Protein AF-A0A3B1BRJ1-F1 (afdb_monomer)

Foldseek 3Di:
DPPPPVVVVCVVVVLVVVLLVVLVVLLVVLCCLLPVVLVVVVVVCVVVVHDPPCSVVSNVVSNVSSVVSNVVSVCSVVVVDRCSVVVPVPD

Mean predicted aligned error: 10.38 Å

Solvent-accessible surface area (backbone atoms only — not comparable to full-atom values): 5005 Å² total; per-residue (Å²): 143,78,72,72,65,69,56,57,56,54,57,51,54,51,51,56,50,50,53,48,53,50,22,52,48,32,36,55,50,12,47,38,41,40,46,54,50,44,53,52,49,57,50,52,28,62,75,64,78,45,78,62,96,56,48,68,60,53,42,52,49,36,30,53,50,10,50,53,36,30,52,51,17,50,44,42,68,69,62,80,46,81,59,66,68,70,68,57,71,83,113

Radius of gyration: 19.77 Å; Cα contacts (8 Å, |Δi|>4): 60; chains: 1; bounding box: 46×25×59 Å

Secondary structure (DSSP, 8-state):
--SSSHHHHHHHHHHHHHHHHHHHHHHHHHHIIIIIHHHHHHHHHHHTT---TTHHHHHHHHHHHHHHHHHHHHHHHTTSS--HHHHHTT-

Structure (mmCIF, N/CA/C/O backbone):
data_AF-A0A3B1BRJ1-F1
#
_entry.id   AF-A0A3B1BRJ1-F1
#
loop_
_atom_site.group_PDB
_atom_site.id
_atom_site.type_symbol
_atom_site.label_atom_id
_atom_site.label_alt_id
_atom_site.label_comp_id
_atom_site.label_asym_id
_atom_site.label_entity_id
_atom_site.label_seq_id
_atom_site.pdbx_PDB_ins_code
_atom_site.Cartn_x
_atom_site.Cartn_y
_atom_site.Cartn_z
_atom_site.occupancy
_atom_site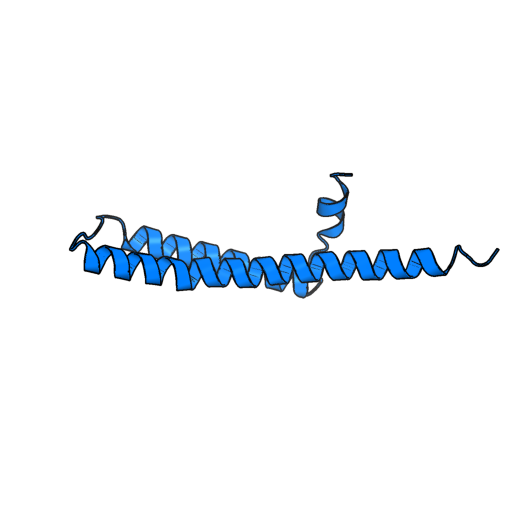.B_iso_or_equiv
_atom_site.auth_seq_id
_atom_site.auth_comp_id
_atom_site.auth_asym_id
_atom_site.auth_atom_id
_atom_site.pdbx_PDB_model_num
ATOM 1 N N . MET A 1 1 ? 27.012 18.440 -38.191 1.00 45.28 1 MET A N 1
ATOM 2 C CA . MET A 1 1 ? 26.124 17.265 -38.008 1.00 45.28 1 MET A CA 1
ATOM 3 C C . MET A 1 1 ? 26.501 16.465 -36.746 1.00 45.28 1 MET A C 1
ATOM 5 O O . MET A 1 1 ? 26.846 15.299 -36.849 1.00 45.28 1 MET A O 1
ATOM 9 N N . ARG A 1 2 ? 26.475 17.067 -35.540 1.00 49.03 2 ARG A N 1
ATOM 10 C CA . ARG A 1 2 ? 26.940 16.400 -34.294 1.00 49.03 2 ARG A CA 1
ATOM 11 C C . ARG A 1 2 ? 25.964 16.497 -33.107 1.00 49.03 2 ARG A C 1
ATOM 13 O O . ARG A 1 2 ? 26.294 16.071 -32.012 1.00 49.03 2 ARG A O 1
ATOM 20 N N . TYR A 1 3 ? 24.751 17.009 -33.332 1.00 48.75 3 TYR A N 1
ATOM 21 C CA . TYR A 1 3 ? 23.710 17.166 -32.298 1.00 48.75 3 TYR A CA 1
ATOM 22 C C . TYR A 1 3 ? 22.620 16.076 -32.336 1.00 48.75 3 TYR A C 1
ATOM 24 O O . TYR A 1 3 ? 21.755 16.039 -31.469 1.00 48.75 3 TYR A O 1
ATOM 32 N N . GLY A 1 4 ? 22.649 15.172 -33.323 1.00 46.44 4 GLY A N 1
ATOM 33 C CA . GLY A 1 4 ? 21.651 14.101 -33.468 1.00 46.44 4 GLY A CA 1
ATOM 34 C C . GLY A 1 4 ? 21.898 12.864 -32.597 1.00 46.44 4 GLY A C 1
ATOM 35 O O . GLY A 1 4 ? 20.973 12.095 -32.362 1.00 46.44 4 GLY A O 1
ATOM 36 N N . ILE A 1 5 ? 23.125 12.677 -32.098 1.00 48.44 5 ILE A N 1
ATOM 37 C CA . ILE A 1 5 ? 23.520 11.465 -31.358 1.00 48.44 5 ILE A CA 1
ATOM 38 C C . ILE A 1 5 ? 23.185 11.606 -29.861 1.00 48.44 5 ILE A C 1
ATOM 40 O O . ILE A 1 5 ? 22.630 10.687 -29.269 1.00 48.44 5 ILE A O 1
ATOM 44 N N . LEU A 1 6 ? 23.358 12.802 -29.283 1.00 47.81 6 LEU A N 1
ATOM 45 C CA . LEU A 1 6 ? 23.075 13.071 -27.862 1.00 47.81 6 LEU A CA 1
ATOM 46 C C . LEU A 1 6 ? 21.575 13.081 -27.507 1.00 47.81 6 LEU A C 1
ATOM 48 O O . LEU A 1 6 ? 21.205 12.886 -26.353 1.00 47.81 6 LEU A O 1
ATOM 52 N N . LYS A 1 7 ? 20.676 13.295 -28.478 1.00 45.38 7 LYS A N 1
ATOM 53 C CA . LYS A 1 7 ? 19.222 13.307 -28.222 1.00 45.38 7 LYS A CA 1
ATOM 54 C C . LYS A 1 7 ? 18.625 11.895 -28.134 1.00 45.38 7 LYS A C 1
ATOM 56 O O . LYS A 1 7 ? 17.581 11.714 -27.512 1.00 45.38 7 LYS A O 1
ATOM 61 N N . LYS A 1 8 ? 19.274 10.899 -28.747 1.00 45.97 8 LYS A N 1
ATOM 62 C CA . LYS A 1 8 ? 18.763 9.522 -28.828 1.00 45.97 8 LYS A CA 1
ATOM 63 C C . LYS A 1 8 ? 19.033 8.728 -27.545 1.00 45.97 8 LYS A C 1
ATOM 65 O O . LYS A 1 8 ? 18.169 7.963 -27.130 1.00 45.97 8 LYS A O 1
ATOM 70 N N . GLU A 1 9 ? 20.159 8.980 -26.878 1.00 44.72 9 GLU A N 1
ATOM 71 C CA . GLU A 1 9 ? 20.483 8.364 -25.581 1.00 44.72 9 GLU A CA 1
ATOM 72 C C . GLU A 1 9 ? 19.584 8.904 -24.458 1.00 44.72 9 GLU A C 1
ATOM 74 O O . GLU A 1 9 ? 18.966 8.129 -23.728 1.00 44.72 9 GLU A O 1
ATOM 79 N N . ASN A 1 10 ? 19.378 10.223 -24.395 1.00 49.44 10 ASN A N 1
ATOM 80 C CA . ASN A 1 10 ? 18.536 10.849 -23.367 1.00 49.44 10 ASN A CA 1
ATOM 81 C C . ASN A 1 10 ? 17.045 10.471 -23.465 1.00 49.44 10 ASN A C 1
ATOM 83 O O . ASN A 1 10 ? 16.333 10.480 -22.462 1.00 49.44 10 ASN A O 1
ATOM 87 N N . GLY A 1 11 ? 16.560 10.118 -24.659 1.00 49.28 11 GLY A N 1
ATOM 88 C CA . GLY A 1 11 ? 15.182 9.661 -24.857 1.00 49.28 11 GLY A CA 1
ATOM 89 C C . GLY A 1 11 ? 14.929 8.232 -24.373 1.00 49.28 11 GLY A C 1
ATOM 90 O O . GLY A 1 11 ? 13.806 7.917 -23.984 1.00 49.28 11 GLY A O 1
ATOM 91 N N . PHE A 1 12 ? 15.956 7.377 -24.374 1.00 51.31 12 PHE A N 1
ATOM 92 C CA . PHE A 1 12 ? 15.853 6.015 -23.856 1.00 51.31 12 PHE A CA 1
ATOM 93 C C . PHE A 1 12 ? 15.963 6.037 -22.328 1.00 51.31 12 PHE A C 1
ATOM 95 O O . PHE A 1 12 ? 15.023 5.635 -21.650 1.00 51.31 12 PHE A O 1
ATOM 102 N N . TYR A 1 13 ? 17.023 6.635 -21.772 1.00 53.69 13 TYR A N 1
ATOM 103 C CA . TYR A 1 13 ? 17.197 6.744 -20.317 1.00 53.69 13 TYR A CA 1
ATOM 104 C C . TYR A 1 13 ? 16.046 7.488 -19.624 1.00 53.69 13 TYR A C 1
ATOM 106 O O . TYR A 1 13 ? 15.604 7.061 -18.562 1.00 53.69 13 TYR A O 1
ATOM 114 N N . GLY A 1 14 ? 15.490 8.540 -20.238 1.00 58.28 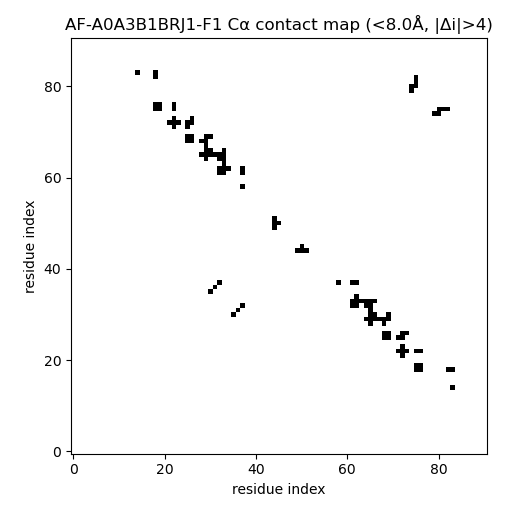14 GLY A N 1
ATOM 115 C CA . GLY A 1 14 ? 14.329 9.249 -19.689 1.00 58.28 14 GLY A CA 1
ATOM 116 C C . GLY A 1 14 ? 13.056 8.396 -19.628 1.00 58.28 14 GLY A C 1
ATOM 117 O O . GLY A 1 14 ? 12.282 8.512 -18.681 1.00 58.28 14 GLY A O 1
ATOM 118 N N . LYS A 1 15 ? 12.848 7.497 -20.599 1.00 60.81 15 LYS A N 1
ATOM 119 C CA . LYS A 1 15 ? 11.707 6.567 -20.613 1.00 60.81 15 LYS A CA 1
ATOM 120 C C . LYS A 1 15 ? 11.826 5.505 -19.518 1.00 60.81 15 LYS A C 1
ATOM 122 O O . LYS A 1 15 ? 10.891 5.329 -18.741 1.00 60.81 15 LYS A O 1
ATOM 127 N N . TRP A 1 16 ? 12.999 4.884 -19.399 1.00 61.06 16 TRP A N 1
ATOM 128 C CA . TRP A 1 16 ? 13.286 3.904 -18.347 1.00 61.06 16 TRP A CA 1
ATOM 129 C C . TRP A 1 16 ? 13.248 4.525 -16.944 1.00 61.06 16 TRP A C 1
ATOM 131 O O . TRP A 1 16 ? 12.717 3.920 -16.016 1.00 61.06 16 TRP A O 1
ATOM 141 N N . MET A 1 17 ? 13.743 5.757 -16.785 1.00 65.75 17 MET A N 1
ATOM 142 C CA . MET A 1 17 ? 13.692 6.478 -15.510 1.00 65.75 17 MET A CA 1
ATOM 143 C C . MET A 1 17 ? 12.250 6.774 -15.077 1.00 65.75 17 MET A C 1
ATOM 145 O O . MET A 1 17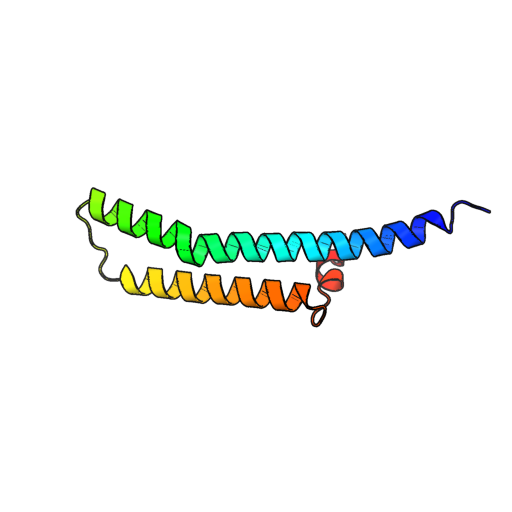 ? 11.917 6.576 -13.911 1.00 65.75 17 MET A O 1
ATOM 149 N N . ASN A 1 18 ? 11.373 7.172 -16.003 1.00 77.31 18 ASN A N 1
ATOM 150 C CA . ASN A 1 18 ? 9.963 7.430 -15.697 1.00 77.31 18 ASN A CA 1
ATOM 151 C C . ASN A 1 18 ? 9.209 6.153 -15.300 1.00 77.31 18 ASN A C 1
ATOM 153 O O . ASN A 1 18 ? 8.415 6.186 -14.361 1.00 77.31 18 ASN A O 1
ATOM 157 N N . GLN A 1 19 ? 9.484 5.025 -15.963 1.00 76.19 19 GLN A N 1
ATOM 158 C CA . GLN A 1 19 ? 8.889 3.735 -15.608 1.00 76.19 19 GLN A CA 1
ATOM 159 C C . GLN A 1 19 ? 9.322 3.270 -14.215 1.00 76.19 19 GLN A C 1
ATOM 161 O O . GLN A 1 19 ? 8.479 2.884 -13.405 1.00 76.19 19 GLN A O 1
ATOM 166 N N . SER A 1 20 ? 10.615 3.367 -13.908 1.00 81.88 20 SER A N 1
ATOM 167 C CA . SER A 1 20 ? 11.143 3.011 -12.589 1.00 81.88 20 SER A CA 1
ATOM 168 C C . SER A 1 20 ? 10.588 3.912 -11.486 1.00 81.88 20 SER A C 1
ATOM 170 O O . SER A 1 20 ? 10.168 3.411 -10.447 1.00 81.88 20 SER A O 1
ATOM 172 N N . LEU A 1 21 ? 10.516 5.229 -11.710 1.00 84.62 21 LEU A N 1
ATOM 173 C CA . LEU A 1 21 ? 9.937 6.174 -10.749 1.00 84.62 21 LEU A CA 1
ATOM 174 C C . LEU A 1 21 ? 8.450 5.903 -10.501 1.00 84.62 21 LEU A C 1
ATOM 176 O O . LEU A 1 21 ? 8.007 5.916 -9.353 1.00 84.62 21 LEU A O 1
ATOM 180 N N . PHE A 1 22 ? 7.689 5.612 -11.557 1.00 85.81 22 PHE A N 1
ATOM 181 C CA . PHE A 1 22 ? 6.284 5.237 -11.434 1.00 85.81 22 PHE A CA 1
ATOM 182 C C . PHE A 1 22 ? 6.113 3.946 -10.626 1.00 85.81 22 PHE A C 1
ATOM 184 O O . PHE A 1 22 ? 5.297 3.893 -9.707 1.00 85.81 22 PHE A O 1
ATOM 191 N N . ALA A 1 23 ? 6.922 2.924 -10.908 1.00 87.12 23 ALA A N 1
ATOM 192 C CA . ALA A 1 23 ? 6.854 1.654 -10.201 1.00 87.12 23 ALA A CA 1
ATOM 193 C C . ALA A 1 23 ? 7.255 1.776 -8.724 1.00 87.12 23 ALA A C 1
ATOM 195 O O . ALA A 1 23 ? 6.581 1.227 -7.857 1.00 87.12 23 ALA A O 1
ATOM 196 N N . VAL A 1 24 ? 8.296 2.554 -8.413 1.00 89.25 24 VAL A N 1
ATOM 197 C CA . VAL A 1 24 ? 8.668 2.878 -7.027 1.00 89.25 24 VAL A CA 1
ATOM 198 C C . VAL A 1 24 ? 7.541 3.643 -6.325 1.00 89.25 24 VAL A C 1
ATOM 200 O O . VAL A 1 24 ? 7.223 3.343 -5.175 1.00 89.25 24 VAL A O 1
ATOM 203 N N . GLY A 1 25 ? 6.879 4.572 -7.021 1.00 90.56 25 GLY A N 1
ATOM 204 C CA . GLY A 1 25 ? 5.686 5.255 -6.520 1.00 90.56 25 GLY A CA 1
ATOM 205 C C . GLY A 1 25 ? 4.551 4.286 -6.177 1.00 90.56 25 GLY A C 1
ATOM 206 O O . GLY A 1 25 ? 3.968 4.387 -5.098 1.00 90.56 25 GLY A O 1
ATOM 207 N N . LEU A 1 26 ? 4.288 3.298 -7.041 1.00 91.88 26 LEU A N 1
ATOM 208 C CA . LEU A 1 26 ? 3.316 2.234 -6.771 1.00 91.88 26 LEU A CA 1
ATOM 209 C C . LEU A 1 26 ? 3.707 1.402 -5.548 1.00 91.88 26 LEU A C 1
ATOM 211 O O . LEU A 1 26 ? 2.849 1.118 -4.720 1.00 91.88 26 LEU A O 1
ATOM 215 N N . LEU A 1 27 ? 4.985 1.051 -5.386 1.00 92.69 27 LEU A N 1
ATOM 216 C CA . LEU A 1 27 ? 5.447 0.292 -4.220 1.00 92.69 27 LEU A CA 1
ATOM 217 C C . LEU A 1 27 ? 5.203 1.052 -2.910 1.00 92.69 27 LEU A C 1
ATOM 219 O O . LEU A 1 27 ? 4.633 0.493 -1.972 1.00 92.69 27 LEU A O 1
ATOM 223 N N . ILE A 1 28 ? 5.587 2.331 -2.855 1.00 94.19 28 ILE A N 1
ATOM 224 C CA . ILE A 1 28 ? 5.387 3.178 -1.670 1.00 94.19 28 ILE A CA 1
ATOM 225 C C . ILE A 1 28 ? 3.891 3.340 -1.382 1.00 94.19 28 ILE A C 1
ATOM 227 O O . ILE A 1 28 ? 3.452 3.196 -0.238 1.00 94.19 28 ILE A O 1
ATOM 231 N N . PHE A 1 29 ? 3.095 3.606 -2.419 1.00 93.56 29 PHE A N 1
ATOM 232 C CA . PHE A 1 29 ? 1.653 3.772 -2.283 1.00 93.56 29 PHE A CA 1
ATOM 233 C C . PHE A 1 29 ? 0.968 2.484 -1.808 1.00 93.56 29 PHE A C 1
ATOM 235 O O . PHE A 1 29 ? 0.201 2.517 -0.846 1.00 93.56 29 PHE A O 1
ATOM 242 N N . GLY A 1 30 ? 1.291 1.342 -2.416 1.00 93.19 30 GLY A N 1
ATOM 243 C CA . GLY A 1 30 ? 0.755 0.038 -2.034 1.00 93.19 30 GLY A CA 1
ATOM 244 C C . GLY A 1 30 ? 1.127 -0.348 -0.602 1.00 93.19 30 GLY A C 1
ATOM 245 O O . GLY A 1 30 ? 0.269 -0.821 0.141 1.00 93.19 30 GLY A O 1
ATOM 246 N N . PHE A 1 31 ? 2.357 -0.060 -0.164 1.00 93.69 31 PHE A N 1
ATOM 247 C CA . PHE A 1 31 ? 2.776 -0.270 1.226 1.00 93.69 31 PHE A CA 1
ATOM 248 C C . PHE A 1 31 ? 1.997 0.615 2.205 1.00 93.69 31 PHE A C 1
ATOM 250 O O . PHE A 1 31 ? 1.530 0.146 3.246 1.00 93.69 31 PHE A O 1
ATOM 257 N N . SER A 1 32 ? 1.808 1.890 1.860 1.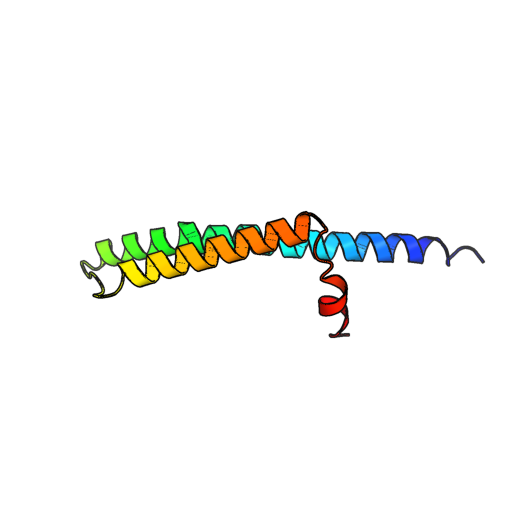00 94.19 32 SER A N 1
ATOM 258 C CA . SER A 1 32 ? 1.025 2.823 2.671 1.00 94.19 32 SER A CA 1
ATOM 259 C C . SER A 1 32 ? -0.428 2.366 2.823 1.00 94.19 32 SER A C 1
ATOM 261 O O . SER A 1 32 ? -0.950 2.311 3.938 1.00 94.19 32 SER A O 1
ATOM 263 N N . LEU A 1 33 ? -1.053 1.944 1.723 1.00 94.38 33 LEU A N 1
ATOM 264 C CA . LEU A 1 33 ? -2.419 1.424 1.715 1.00 94.38 33 LEU A CA 1
ATOM 265 C C . LEU A 1 33 ? -2.542 0.107 2.503 1.00 94.38 33 LEU A C 1
ATOM 267 O O . LEU A 1 33 ? -3.543 -0.129 3.173 1.00 94.38 33 LEU A O 1
ATOM 271 N N . MET A 1 34 ? -1.521 -0.750 2.444 1.00 93.88 34 MET A N 1
ATOM 272 C CA . MET A 1 34 ? -1.523 -2.055 3.105 1.00 93.88 34 MET A CA 1
ATOM 273 C C . MET A 1 34 ? -1.270 -1.963 4.617 1.00 93.88 34 MET A C 1
ATOM 275 O O . MET A 1 34 ? -1.834 -2.753 5.380 1.00 93.88 34 MET A O 1
ATOM 279 N N . ILE A 1 35 ? -0.419 -1.032 5.061 1.00 92.81 35 ILE A N 1
ATOM 280 C CA . ILE A 1 35 ? 0.058 -0.973 6.452 1.00 92.81 35 ILE A CA 1
ATOM 281 C C . ILE A 1 35 ? -0.325 0.336 7.140 1.00 92.81 35 ILE A C 1
ATOM 283 O O . ILE A 1 35 ? -1.015 0.298 8.160 1.00 92.81 35 ILE A O 1
ATOM 287 N N . LEU A 1 36 ? 0.108 1.481 6.604 1.00 92.94 36 LEU A N 1
ATOM 288 C CA . LEU A 1 36 ? -0.016 2.776 7.285 1.00 92.94 36 LEU A CA 1
ATOM 289 C C . LEU A 1 36 ? -1.479 3.193 7.471 1.00 92.94 36 LEU A C 1
ATOM 291 O O . LEU A 1 36 ? -1.869 3.556 8.581 1.00 92.94 36 LEU A O 1
ATOM 295 N N . MET A 1 37 ? -2.295 3.103 6.418 1.00 92.56 37 MET A N 1
ATOM 296 C CA . MET A 1 37 ? -3.712 3.483 6.470 1.00 92.56 37 MET A CA 1
ATOM 297 C C . MET A 1 37 ? -4.541 2.580 7.403 1.00 92.56 37 MET A C 1
ATOM 299 O O . MET A 1 37 ? -5.231 3.105 8.276 1.00 92.56 37 MET A O 1
ATOM 303 N N . PRO A 1 38 ? -4.460 1.237 7.328 1.00 92.62 38 PRO A N 1
ATOM 304 C CA . PRO A 1 38 ? -5.136 0.382 8.297 1.00 92.62 38 PRO A CA 1
ATOM 305 C C . PRO A 1 38 ? -4.697 0.636 9.740 1.00 92.62 38 PRO A C 1
ATOM 307 O O . PRO A 1 38 ? -5.532 0.636 10.642 1.00 92.62 38 PRO A O 1
ATOM 310 N N . ALA A 1 39 ? -3.401 0.867 9.971 1.00 91.25 39 ALA A N 1
ATOM 311 C CA . ALA A 1 39 ? -2.882 1.140 11.307 1.00 91.25 39 ALA A CA 1
ATOM 312 C C . ALA A 1 39 ? -3.439 2.450 11.884 1.00 91.25 39 ALA A C 1
ATOM 314 O O . ALA A 1 39 ? -3.852 2.474 13.046 1.00 91.25 39 ALA A O 1
ATOM 315 N N . SER A 1 40 ? -3.499 3.519 11.081 1.00 90.81 40 SER A N 1
ATOM 316 C CA . SER A 1 40 ? -4.084 4.790 11.516 1.00 90.81 40 SER A CA 1
ATOM 317 C C . SER A 1 40 ? -5.584 4.661 11.781 1.00 90.81 40 SER A C 1
ATOM 319 O O . SER A 1 40 ? -6.049 5.131 12.815 1.00 90.81 40 SER A O 1
ATOM 321 N N . MET A 1 41 ? -6.326 3.941 10.935 1.00 89.69 41 MET A N 1
ATOM 322 C CA . MET A 1 41 ? -7.762 3.711 11.130 1.00 89.69 41 MET A CA 1
ATOM 323 C C . MET A 1 41 ? -8.062 2.930 12.412 1.00 89.69 41 MET A C 1
ATOM 325 O O . MET A 1 41 ? -8.929 3.339 13.179 1.00 89.69 41 MET A O 1
ATOM 329 N N . ILE A 1 42 ? -7.324 1.847 12.689 1.00 89.88 42 ILE A N 1
ATOM 330 C CA . ILE A 1 42 ? -7.489 1.073 13.933 1.00 89.88 42 ILE A CA 1
ATOM 331 C C . ILE A 1 42 ? -7.229 1.961 15.154 1.00 89.88 42 ILE A C 1
ATOM 333 O O . ILE A 1 42 ? -7.970 1.889 16.136 1.00 89.88 42 ILE A O 1
ATOM 337 N N . LYS A 1 43 ? -6.191 2.805 15.094 1.00 90.44 43 LYS A N 1
ATOM 338 C CA . LYS A 1 43 ? -5.881 3.755 16.165 1.00 90.44 43 LYS A CA 1
ATOM 339 C C . LYS A 1 43 ? -7.026 4.752 16.369 1.00 90.44 43 LYS A C 1
ATOM 341 O O . LYS A 1 43 ? -7.500 4.882 17.491 1.00 90.44 43 LYS A O 1
ATOM 346 N N . SER A 1 44 ? -7.519 5.380 15.302 1.00 89.94 44 SER A N 1
ATOM 347 C CA . SER A 1 44 ? -8.628 6.339 15.378 1.00 89.94 44 SER A CA 1
ATOM 348 C C . SER A 1 44 ? -9.920 5.711 15.904 1.00 89.94 44 SER A C 1
ATOM 350 O O . SER A 1 44 ? -10.619 6.321 16.704 1.00 89.94 44 SER A O 1
ATOM 352 N N . TRP A 1 45 ? -10.236 4.475 15.512 1.00 90.19 45 TRP A N 1
ATOM 353 C CA . TRP A 1 45 ? -11.404 3.754 16.033 1.00 90.19 45 TRP A CA 1
ATOM 354 C C . TRP A 1 45 ? -11.304 3.476 17.528 1.00 90.19 45 TRP A C 1
ATOM 356 O O . TRP A 1 45 ? -12.296 3.581 18.243 1.00 90.19 45 TRP A O 1
ATOM 366 N N . ARG A 1 46 ? -10.097 3.165 18.009 1.00 88.75 46 ARG A N 1
ATOM 367 C CA . ARG A 1 46 ? -9.836 2.979 19.437 1.00 88.75 46 ARG A CA 1
ATOM 368 C C . ARG A 1 46 ? -9.957 4.288 20.219 1.00 88.75 46 ARG A C 1
ATOM 370 O O . ARG A 1 46 ? -10.459 4.268 21.332 1.00 88.75 46 ARG A O 1
ATOM 377 N N . GLU A 1 47 ? -9.499 5.403 19.656 1.00 91.50 47 GLU A N 1
ATOM 378 C CA . GLU A 1 47 ? -9.593 6.727 20.292 1.00 91.50 47 GLU A CA 1
ATOM 379 C C . GLU A 1 47 ? -11.035 7.246 20.371 1.00 91.50 47 GLU A C 1
ATOM 381 O O . GLU A 1 47 ? -11.384 7.936 21.324 1.00 91.50 47 GLU A O 1
ATOM 386 N N . LEU A 1 48 ? -11.876 6.892 19.398 1.00 89.31 48 LEU A N 1
ATOM 387 C CA . LEU A 1 48 ? -13.284 7.298 19.335 1.00 89.31 48 LEU A CA 1
ATOM 388 C C . LEU A 1 48 ? -14.242 6.332 20.056 1.00 89.31 48 LEU A C 1
ATOM 390 O O . LEU A 1 48 ? -15.450 6.545 20.005 1.00 89.31 48 LEU A O 1
ATOM 394 N N . ASP A 1 49 ? -13.719 5.258 20.659 1.00 85.31 49 ASP A N 1
ATOM 395 C CA . ASP A 1 49 ? -14.483 4.132 21.227 1.00 85.31 49 ASP A CA 1
ATOM 396 C C . ASP A 1 49 ? -15.579 3.603 20.276 1.00 85.31 49 ASP A C 1
ATOM 398 O O . ASP A 1 49 ? -16.656 3.146 20.661 1.00 85.31 49 ASP A O 1
ATOM 402 N N . PHE A 1 50 ? -15.300 3.698 18.974 1.00 83.19 50 PHE A N 1
ATOM 403 C CA . PHE A 1 50 ? -16.233 3.406 17.899 1.00 83.19 50 PHE A CA 1
ATOM 404 C C . PHE A 1 50 ? -15.664 2.295 17.033 1.00 83.19 50 PHE A C 1
ATOM 406 O O . PHE A 1 50 ? -14.629 2.453 16.384 1.00 83.19 50 PHE A O 1
ATOM 413 N N . ARG A 1 51 ? -16.370 1.165 16.968 1.00 78.56 51 ARG A N 1
ATOM 414 C CA . ARG A 1 51 ? -16.004 0.054 16.090 1.00 78.56 51 ARG A CA 1
ATOM 415 C C . ARG A 1 51 ? -16.986 -0.027 14.922 1.00 78.56 51 ARG A C 1
ATOM 417 O O . ARG A 1 51 ? -18.103 -0.505 15.116 1.00 78.56 51 ARG A O 1
ATOM 424 N N . PRO A 1 52 ? -16.596 0.394 13.706 1.00 81.69 52 PRO A N 1
ATOM 425 C CA . PRO A 1 52 ? -17.495 0.308 12.569 1.00 81.69 52 PRO A CA 1
ATOM 426 C C . PRO A 1 52 ? -17.844 -1.159 12.264 1.00 81.69 52 PRO A C 1
ATOM 428 O O . PRO A 1 52 ? -16.944 -2.009 12.251 1.00 81.69 52 PRO A O 1
ATOM 431 N N . PRO A 1 53 ? -19.118 -1.465 11.952 1.00 76.56 53 PRO A N 1
ATOM 432 C CA . PRO A 1 53 ? -19.605 -2.834 11.754 1.00 76.56 53 PRO A CA 1
ATOM 433 C C . PRO A 1 53 ? -18.920 -3.578 10.593 1.00 76.56 53 PRO A C 1
ATOM 435 O O . PRO A 1 53 ? -18.883 -4.803 10.589 1.00 76.56 53 PRO A O 1
ATOM 438 N N . ALA A 1 54 ? -18.304 -2.856 9.649 1.00 83.38 54 ALA A N 1
ATOM 439 C CA . ALA A 1 54 ? -17.548 -3.416 8.523 1.00 83.38 54 ALA A CA 1
ATOM 440 C C . ALA A 1 54 ? -16.039 -3.092 8.559 1.00 83.38 54 ALA A C 1
ATOM 442 O O . ALA A 1 54 ? -15.334 -3.309 7.573 1.00 83.38 54 ALA A O 1
ATOM 443 N N . GLY A 1 55 ? -15.513 -2.582 9.680 1.00 84.50 55 GLY A N 1
ATOM 444 C CA . GLY A 1 55 ? -14.133 -2.086 9.752 1.00 84.50 55 GLY A CA 1
ATOM 445 C C . GLY A 1 55 ? -13.071 -3.129 9.383 1.00 84.50 55 GLY A C 1
ATOM 446 O O . GLY A 1 55 ? -12.126 -2.837 8.652 1.00 84.50 55 GLY A O 1
ATOM 447 N N . GLY A 1 56 ? -13.260 -4.376 9.823 1.00 86.06 56 GLY A N 1
ATOM 448 C CA . GLY A 1 56 ? -12.355 -5.479 9.486 1.00 86.06 56 GLY A CA 1
ATOM 449 C C . GLY A 1 56 ? -12.337 -5.813 7.991 1.00 86.06 56 GLY A C 1
ATOM 450 O O . GLY A 1 56 ? -11.267 -6.036 7.430 1.00 86.06 56 GLY A O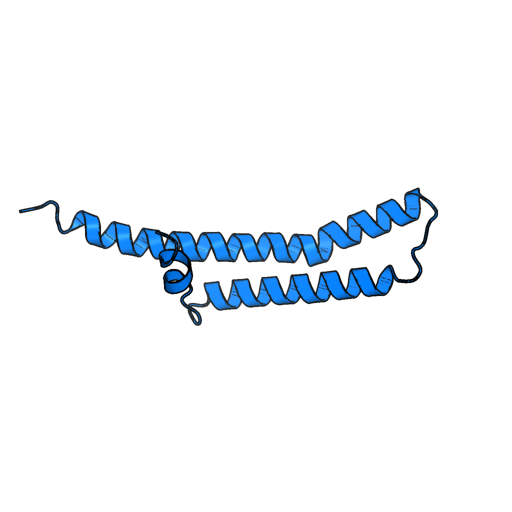 1
ATOM 451 N N . ALA A 1 57 ? -13.500 -5.780 7.332 1.00 89.62 57 ALA A N 1
ATOM 452 C CA . ALA A 1 57 ? -13.608 -6.042 5.898 1.00 89.62 57 ALA A CA 1
ATOM 453 C C . ALA A 1 57 ? -12.933 -4.935 5.074 1.00 89.62 57 ALA A C 1
ATOM 455 O O . ALA A 1 57 ? -12.214 -5.230 4.123 1.00 89.62 57 ALA A O 1
ATOM 456 N N . VAL A 1 58 ? -13.084 -3.670 5.487 1.00 89.56 58 VAL A N 1
ATOM 457 C CA . VAL A 1 58 ? -12.406 -2.525 4.855 1.00 89.56 58 VAL A CA 1
ATOM 458 C C . VAL A 1 58 ? -10.886 -2.649 4.979 1.00 89.56 58 VAL A C 1
ATOM 460 O O . VAL A 1 58 ? -10.181 -2.491 3.987 1.00 89.56 58 VAL A O 1
ATOM 463 N N . ILE A 1 59 ? -10.370 -3.007 6.160 1.00 92.50 59 ILE A N 1
ATOM 464 C CA . ILE A 1 59 ? -8.930 -3.241 6.363 1.0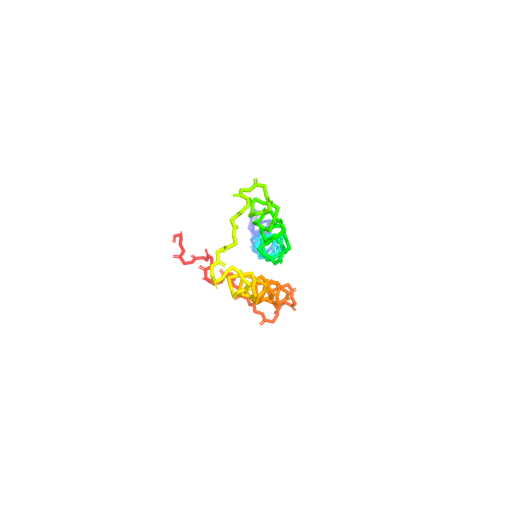0 92.50 59 ILE A CA 1
ATOM 465 C C . ILE A 1 59 ? -8.428 -4.389 5.481 1.00 92.50 59 ILE A C 1
ATOM 467 O O . ILE A 1 59 ? -7.358 -4.288 4.880 1.00 92.50 59 ILE A O 1
ATOM 471 N N . MET A 1 60 ? -9.185 -5.484 5.399 1.00 92.56 60 MET A N 1
ATOM 472 C CA . MET A 1 60 ? -8.817 -6.636 4.578 1.00 92.56 60 MET A CA 1
ATOM 473 C C . MET A 1 60 ? -8.788 -6.272 3.088 1.00 92.56 60 MET A C 1
ATOM 475 O O . MET A 1 60 ? -7.841 -6.637 2.392 1.00 92.56 60 MET A O 1
ATOM 479 N N . LEU A 1 61 ? -9.759 -5.483 2.622 1.00 93.69 61 LEU A N 1
ATOM 480 C CA . LEU A 1 61 ? -9.799 -4.963 1.258 1.00 93.69 61 LEU A CA 1
ATOM 481 C C . LEU A 1 61 ? -8.625 -4.018 0.971 1.00 93.69 61 LEU A C 1
ATOM 483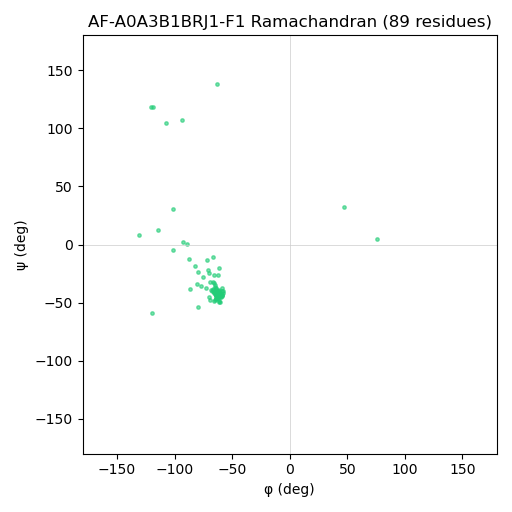 O O . LEU A 1 61 ? -7.956 -4.174 -0.046 1.00 93.69 61 LEU A O 1
ATOM 487 N N . MET A 1 62 ? -8.324 -3.082 1.877 1.00 93.94 62 MET A N 1
ATOM 488 C CA . MET A 1 62 ? -7.167 -2.187 1.750 1.00 93.94 62 MET A CA 1
ATOM 489 C C . MET A 1 62 ? -5.856 -2.970 1.655 1.00 93.94 62 MET A C 1
ATOM 491 O O . MET A 1 62 ? -5.016 -2.673 0.811 1.00 93.94 62 MET A O 1
ATOM 495 N N . ARG A 1 63 ? -5.693 -4.024 2.461 1.00 93.56 63 ARG A N 1
ATOM 496 C CA . ARG A 1 63 ? -4.520 -4.904 2.382 1.00 93.56 63 ARG A CA 1
ATOM 497 C C . ARG A 1 63 ? -4.438 -5.646 1.053 1.00 93.56 63 ARG A C 1
ATOM 499 O O . ARG A 1 63 ? -3.359 -5.699 0.471 1.00 93.56 63 ARG A O 1
ATOM 506 N N . ALA A 1 64 ? -5.555 -6.181 0.561 1.00 94.81 64 ALA A N 1
ATOM 507 C CA . ALA A 1 64 ? -5.603 -6.872 -0.726 1.00 94.81 64 ALA A CA 1
ATOM 508 C C . ALA A 1 64 ? -5.255 -5.933 -1.894 1.00 94.81 64 ALA A C 1
ATOM 510 O O . ALA A 1 64 ? -4.439 -6.282 -2.745 1.00 94.81 64 ALA A O 1
ATOM 511 N N . LEU A 1 65 ? -5.809 -4.717 -1.895 1.00 95.06 65 LEU A N 1
ATOM 512 C CA . LEU A 1 65 ? -5.501 -3.688 -2.889 1.00 95.06 65 LEU A CA 1
ATOM 513 C C . LEU A 1 65 ? -4.039 -3.238 -2.808 1.00 95.06 65 LEU A C 1
ATOM 515 O O . LEU A 1 65 ? -3.374 -3.126 -3.835 1.00 95.06 65 LEU A O 1
ATOM 519 N N . GLY A 1 66 ? -3.512 -3.027 -1.601 1.00 94.44 66 GLY A N 1
ATOM 520 C CA . GLY A 1 66 ? -2.119 -2.631 -1.404 1.00 94.44 66 GLY A CA 1
ATOM 521 C C . GLY A 1 66 ? -1.147 -3.698 -1.908 1.00 94.44 66 GLY A C 1
ATOM 522 O O . GLY A 1 66 ? -0.202 -3.377 -2.627 1.00 94.44 66 GLY A O 1
ATOM 523 N N . LEU A 1 67 ? -1.432 -4.975 -1.629 1.00 95.50 67 LEU A N 1
ATOM 524 C CA . LEU A 1 67 ? -0.659 -6.107 -2.143 1.00 95.50 67 LEU A CA 1
ATOM 525 C C . LEU A 1 67 ? -0.726 -6.193 -3.675 1.00 95.50 67 LEU A C 1
ATOM 527 O O . LEU A 1 67 ? 0.304 -6.365 -4.323 1.00 95.50 67 LEU A O 1
ATOM 531 N N . PHE A 1 68 ? -1.911 -6.021 -4.263 1.00 95.00 68 PHE A N 1
ATOM 532 C CA . PHE A 1 68 ? -2.085 -6.001 -5.717 1.00 95.00 68 PHE A CA 1
ATOM 533 C C . PHE A 1 68 ? -1.257 -4.894 -6.388 1.00 95.00 68 PHE A C 1
ATOM 535 O O . PHE A 1 68 ? -0.590 -5.131 -7.398 1.00 95.00 68 PHE A O 1
ATOM 542 N N . ILE A 1 69 ? -1.249 -3.694 -5.804 1.00 93.81 69 ILE A N 1
ATOM 543 C CA . ILE A 1 69 ? -0.464 -2.556 -6.294 1.00 93.81 69 ILE A CA 1
ATOM 544 C C . ILE A 1 69 ? 1.039 -2.842 -6.192 1.00 93.81 69 ILE A C 1
ATOM 546 O O . ILE A 1 69 ? 1.775 -2.569 -7.140 1.00 93.81 69 ILE A O 1
ATOM 550 N N . ILE A 1 70 ? 1.497 -3.429 -5.080 1.00 93.44 70 ILE A N 1
ATOM 551 C CA . ILE A 1 70 ? 2.905 -3.809 -4.896 1.00 93.44 70 ILE A CA 1
ATOM 552 C C . ILE A 1 70 ? 3.329 -4.819 -5.964 1.00 93.44 70 ILE A C 1
ATOM 554 O O . ILE A 1 70 ? 4.340 -4.614 -6.632 1.00 93.44 70 ILE A O 1
ATOM 558 N N . VAL A 1 71 ? 2.541 -5.879 -6.163 1.00 93.06 71 VAL A N 1
ATOM 559 C CA . VAL A 1 71 ? 2.811 -6.894 -7.190 1.00 93.06 71 VAL A CA 1
ATOM 560 C C . VAL A 1 71 ? 2.848 -6.255 -8.578 1.00 93.06 71 VAL A C 1
ATOM 562 O O . VAL A 1 71 ? 3.771 -6.522 -9.341 1.00 93.06 71 VAL A O 1
ATOM 565 N N . SER A 1 72 ? 1.915 -5.352 -8.883 1.00 90.19 72 SER A N 1
ATOM 566 C CA . SER A 1 72 ? 1.904 -4.612 -10.151 1.00 90.19 72 SER A CA 1
ATOM 567 C C . SER A 1 72 ? 3.180 -3.780 -10.338 1.00 90.19 72 SER A C 1
ATOM 569 O O . SER A 1 72 ? 3.799 -3.835 -11.398 1.00 90.19 72 SER A O 1
ATOM 571 N N . GLY A 1 73 ? 3.625 -3.068 -9.297 1.00 88.56 73 GLY A N 1
ATOM 572 C CA . GLY A 1 73 ? 4.887 -2.323 -9.301 1.00 88.56 73 GLY A CA 1
ATOM 573 C C . GLY A 1 73 ? 6.108 -3.219 -9.534 1.00 88.56 73 GLY A C 1
ATOM 574 O O . GLY A 1 73 ? 6.977 -2.878 -10.334 1.00 88.56 73 GLY A O 1
ATOM 575 N N . LEU A 1 74 ? 6.157 -4.399 -8.906 1.00 89.94 74 LEU A N 1
ATOM 576 C CA . LEU A 1 74 ? 7.227 -5.381 -9.124 1.00 89.94 74 LEU A CA 1
ATOM 577 C C . LEU A 1 74 ? 7.222 -5.942 -10.550 1.00 89.94 74 LEU A C 1
ATOM 579 O O . LEU A 1 74 ? 8.284 -6.077 -11.153 1.00 89.94 74 LEU A O 1
ATOM 583 N N . VAL A 1 75 ? 6.047 -6.225 -11.116 1.00 88.94 75 VAL A N 1
ATOM 584 C CA . VAL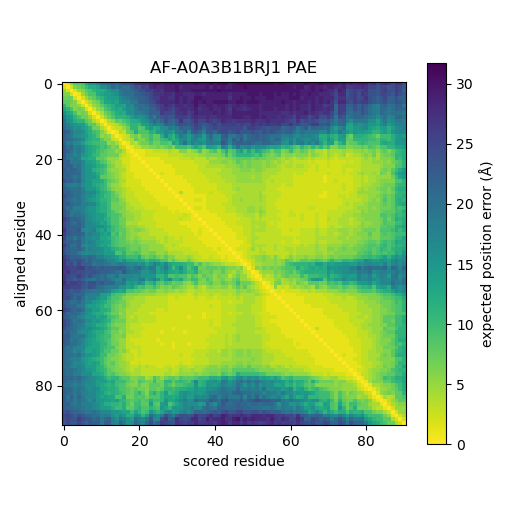 A 1 75 ? 5.912 -6.685 -12.508 1.00 88.94 75 VAL A CA 1
ATOM 585 C C . VAL A 1 75 ? 6.423 -5.619 -13.483 1.00 88.94 75 VAL A C 1
ATOM 587 O O . VAL A 1 75 ? 7.160 -5.942 -14.413 1.00 88.94 75 VAL A O 1
ATOM 590 N N . ILE A 1 76 ? 6.122 -4.344 -13.238 1.00 86.44 76 ILE A N 1
ATOM 591 C CA . ILE A 1 76 ? 6.651 -3.227 -14.034 1.00 86.44 76 ILE A CA 1
ATOM 592 C C . ILE A 1 76 ? 8.180 -3.131 -13.912 1.00 86.44 76 ILE A C 1
ATOM 594 O O . ILE A 1 76 ? 8.864 -2.943 -14.920 1.00 86.44 76 ILE A O 1
ATOM 598 N N . LEU A 1 77 ? 8.728 -3.267 -12.698 1.00 84.12 77 LEU A N 1
ATOM 599 C CA . LEU A 1 77 ? 10.180 -3.238 -12.462 1.00 84.12 77 LEU A CA 1
ATOM 600 C C . LEU A 1 77 ? 10.904 -4.433 -13.083 1.00 84.12 77 LEU A C 1
ATOM 602 O O . LEU A 1 77 ? 12.041 -4.289 -13.521 1.00 84.12 77 LEU A O 1
ATOM 606 N N . SER A 1 78 ? 10.255 -5.597 -13.150 1.00 83.12 78 SER A N 1
ATOM 607 C CA . SER A 1 78 ? 10.826 -6.799 -13.768 1.00 83.12 78 SER A CA 1
ATOM 608 C C . SER A 1 78 ? 11.027 -6.671 -15.284 1.00 83.12 78 SER A C 1
ATOM 610 O O . SER A 1 78 ? 11.668 -7.526 -15.888 1.00 83.12 78 SER A O 1
ATOM 612 N N . GLY A 1 79 ? 10.479 -5.623 -15.910 1.00 75.06 79 GLY A N 1
ATOM 613 C CA . GLY A 1 79 ? 10.574 -5.401 -17.352 1.00 75.06 79 GLY A CA 1
ATOM 614 C C . GLY A 1 79 ? 9.660 -6.301 -18.189 1.00 75.06 79 GLY A C 1
ATOM 615 O O . GLY A 1 79 ? 9.705 -6.224 -19.412 1.00 75.06 79 GLY A O 1
ATOM 616 N N . ILE A 1 80 ? 8.810 -7.124 -17.557 1.00 77.12 80 ILE A N 1
ATOM 617 C CA . ILE A 1 80 ? 7.806 -7.955 -18.247 1.00 77.12 80 ILE A CA 1
ATOM 618 C C . ILE A 1 80 ? 6.740 -7.078 -18.921 1.00 77.12 80 ILE A C 1
ATOM 620 O O . ILE A 1 80 ? 6.226 -7.428 -19.981 1.00 77.12 80 ILE A O 1
ATOM 624 N N . VAL A 1 81 ? 6.411 -5.932 -18.315 1.00 75.25 81 VAL A N 1
ATOM 625 C CA . VAL A 1 81 ? 5.404 -4.989 -18.818 1.00 75.25 81 VAL A CA 1
ATOM 626 C C . VAL A 1 81 ? 6.057 -3.640 -19.111 1.00 75.25 81 VAL A C 1
ATOM 628 O O . VAL A 1 81 ? 6.562 -2.976 -18.205 1.00 75.25 81 VAL A O 1
ATOM 631 N N . ASP A 1 82 ? 6.009 -3.221 -20.376 1.00 71.38 82 ASP A N 1
ATOM 632 C CA . ASP A 1 82 ? 6.405 -1.883 -20.819 1.00 71.38 82 ASP A CA 1
ATOM 633 C C . ASP A 1 82 ? 5.173 -0.963 -20.844 1.00 71.38 82 ASP A C 1
ATOM 635 O O . ASP A 1 82 ? 4.293 -1.075 -21.700 1.00 71.38 82 ASP A O 1
ATOM 639 N N . ILE A 1 83 ? 5.103 -0.048 -19.877 1.00 68.62 83 ILE A N 1
ATOM 640 C CA . ILE A 1 83 ? 4.015 0.938 -19.744 1.00 68.62 83 ILE A CA 1
ATOM 641 C C . ILE A 1 83 ? 4.330 2.266 -20.431 1.00 68.62 83 ILE A C 1
ATOM 643 O O . ILE A 1 83 ? 3.523 3.200 -20.393 1.00 68.62 83 ILE A O 1
ATOM 647 N N . THR A 1 84 ? 5.483 2.381 -21.088 1.00 65.62 84 THR A N 1
ATOM 648 C CA . THR A 1 84 ? 5.897 3.629 -21.732 1.00 65.62 84 THR A CA 1
ATOM 649 C C . THR A 1 84 ? 4.936 4.047 -22.851 1.00 65.62 84 THR A C 1
ATOM 651 O O . THR A 1 84 ? 4.800 5.239 -23.130 1.00 65.62 84 THR A O 1
ATOM 654 N N . SER A 1 85 ? 4.239 3.083 -23.463 1.00 60.09 85 SER A N 1
ATOM 655 C CA . SER A 1 85 ? 3.191 3.306 -24.468 1.00 60.09 85 SER A CA 1
ATOM 656 C C . SER A 1 85 ? 1.953 4.004 -23.893 1.00 60.09 85 SER A C 1
ATOM 658 O O . SER A 1 85 ? 1.405 4.895 -24.532 1.00 60.09 85 SER A O 1
ATOM 660 N N . VAL A 1 86 ? 1.551 3.675 -22.663 1.00 62.22 86 VAL A N 1
ATOM 661 C CA . VAL A 1 86 ? 0.406 4.300 -21.978 1.00 62.22 86 VAL A CA 1
ATOM 662 C C . VAL A 1 86 ? 0.755 5.721 -21.532 1.00 62.22 86 VAL A C 1
ATOM 664 O O . VAL A 1 86 ? -0.058 6.634 -21.649 1.00 62.22 86 VAL A O 1
ATOM 667 N N . MET A 1 87 ? 1.995 5.939 -21.084 1.00 61.81 87 MET A N 1
ATOM 668 C CA . MET A 1 87 ? 2.465 7.261 -20.657 1.00 61.81 87 MET A CA 1
ATOM 669 C C . MET A 1 87 ? 2.643 8.251 -21.817 1.00 61.81 87 MET A C 1
ATOM 671 O O . MET A 1 87 ? 2.595 9.460 -21.590 1.00 61.81 87 MET A O 1
ATOM 675 N N . SER A 1 88 ? 2.865 7.778 -23.052 1.00 57.22 88 SER A N 1
ATOM 676 C CA . SER A 1 88 ? 3.088 8.665 -24.203 1.00 57.22 88 SER A CA 1
ATOM 677 C C . SER A 1 88 ? 1.814 9.117 -24.913 1.00 57.22 88 SER A C 1
ATOM 679 O O . SER A 1 88 ? 1.901 10.016 -25.739 1.00 57.22 88 SER A O 1
ATOM 681 N N . VAL A 1 89 ? 0.659 8.508 -24.631 1.00 53.19 89 VAL A N 1
ATOM 682 C CA . VAL A 1 89 ? -0.620 8.845 -25.291 1.00 53.19 89 VAL A CA 1
ATOM 683 C C . VAL A 1 89 ? -1.169 10.207 -24.841 1.00 53.19 89 VAL A C 1
ATOM 685 O O . VAL A 1 89 ? -2.031 10.764 -25.509 1.00 53.19 89 VAL A O 1
ATOM 688 N N . ASN A 1 90 ? -0.642 10.790 -23.760 1.00 48.25 90 ASN A N 1
ATOM 689 C 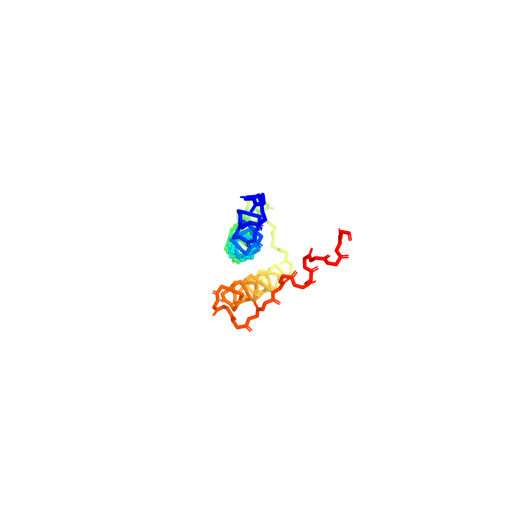CA . ASN A 1 90 ? -1.122 12.062 -23.211 1.00 48.25 90 ASN A CA 1
ATOM 690 C C . ASN A 1 90 ? -0.249 13.282 -23.585 1.00 48.25 90 ASN A C 1
ATOM 692 O O . ASN A 1 90 ? -0.121 14.213 -22.788 1.00 48.25 90 ASN A O 1
ATOM 696 N N . ARG A 1 91 ? 0.403 13.261 -24.756 1.00 44.12 91 ARG A N 1
ATOM 697 C CA . ARG A 1 91 ? 1.153 14.401 -25.311 1.00 44.12 91 ARG A CA 1
ATOM 698 C C . ARG A 1 91 ? 0.656 14.794 -26.689 1.00 44.12 91 ARG A C 1
ATOM 700 O O . ARG A 1 91 ? 0.454 13.877 -27.510 1.00 44.12 91 ARG A O 1
#

Organism: NCBI:txid652676

Sequence (91 aa):
MRYGILKKENGFYGKWMNQSLFAVGLLIFGFSLMILMPASMIKSWRELDFRPPAGGAVIMLMRALGLFIIVSGLVILSGIVDITSVMSVNR

pLDDT: mean 78.57, std 17.06, range [44.12, 95.5]

Nearest PDB structures (foldseek):
  6h2f-assembly1_I  TM=6.503E-01  e=1.930E+00  Aeromonas hydrophila subsp. hydrophila AL09-71
  7a0g-assembly1_III  TM=7.853E-01  e=4.311E+00  Serratia marcescens
  7a0g-assembly1_JJJ  TM=6.855E-01  e=3.843E+00  Serratia marcescens
  7a0g-assembly1_DDD  TM=7.341E-01  e=6.824E+00  Serratia marcescens
  8yy0-assembly1_U  TM=4.454E-01  e=8.107E+00  Thermus thermophilus HB8